Protein AF-A0A847HJC2-F1 (afdb_monomer)

Radius of gyration: 23.25 Å; Cα contacts (8 Å, |Δi|>4): 99; chains: 1; bounding box: 76×41×71 Å

Structure (mmCIF, N/CA/C/O backbone):
data_AF-A0A847HJC2-F1
#
_entry.id   AF-A0A847HJC2-F1
#
loop_
_atom_site.group_PDB
_atom_site.id
_atom_site.type_symbol
_atom_site.label_atom_id
_atom_site.label_alt_id
_atom_site.label_comp_id
_atom_site.label_asym_id
_atom_site.label_entity_id
_atom_site.label_seq_id
_atom_site.pdbx_PDB_ins_code
_atom_site.Cartn_x
_atom_site.Cartn_y
_atom_site.Cartn_z
_atom_site.occupancy
_atom_site.B_iso_or_equiv
_atom_site.auth_seq_id
_atom_site.auth_comp_id
_atom_site.auth_asym_id
_atom_site.auth_atom_id
_atom_site.pdbx_PDB_model_num
ATOM 1 N N . MET A 1 1 ? 45.251 0.440 -43.267 1.00 47.56 1 MET A N 1
ATOM 2 C CA . MET A 1 1 ? 43.773 0.473 -43.183 1.00 47.56 1 MET A CA 1
ATOM 3 C C . MET A 1 1 ? 43.371 0.729 -41.737 1.00 47.56 1 MET A C 1
ATOM 5 O O . MET A 1 1 ? 43.600 -0.136 -40.899 1.00 47.56 1 MET A O 1
ATOM 9 N N . LYS A 1 2 ? 42.838 1.919 -41.415 1.00 52.06 2 LYS A N 1
ATOM 10 C CA . LYS A 1 2 ? 42.158 2.139 -40.124 1.00 52.06 2 LYS A CA 1
ATOM 11 C C . LYS A 1 2 ? 40.981 1.156 -40.093 1.00 52.06 2 LYS A C 1
ATOM 13 O O . LYS A 1 2 ? 40.310 1.038 -41.113 1.00 52.06 2 LYS A O 1
ATOM 18 N N . LYS A 1 3 ? 40.790 0.394 -39.010 1.00 57.28 3 LYS A N 1
ATOM 19 C CA . LYS A 1 3 ? 39.727 -0.624 -38.885 1.00 57.28 3 LYS A CA 1
ATOM 20 C C . LYS A 1 3 ? 38.546 -0.046 -38.081 1.00 57.28 3 LYS A C 1
ATOM 22 O O . LYS A 1 3 ? 38.382 -0.423 -36.922 1.00 57.28 3 LYS A O 1
ATOM 27 N N . PRO A 1 4 ? 37.730 0.872 -38.644 1.00 61.47 4 PRO A N 1
ATOM 28 C CA . PRO A 1 4 ? 36.596 1.478 -37.939 1.00 61.47 4 PRO A CA 1
ATOM 29 C C . PRO A 1 4 ? 35.569 0.430 -37.498 1.00 61.47 4 PRO A C 1
ATOM 31 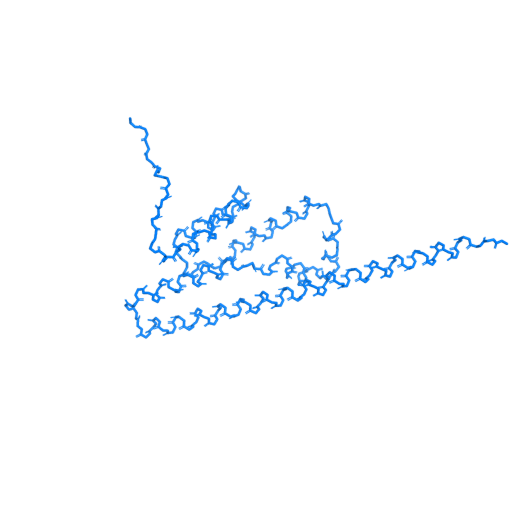O O . PRO A 1 4 ? 34.897 0.623 -36.496 1.00 61.47 4 PRO A O 1
ATOM 34 N N . PHE A 1 5 ? 35.512 -0.714 -38.184 1.00 59.94 5 PHE A N 1
ATOM 35 C CA . PHE A 1 5 ? 34.667 -1.850 -37.826 1.00 59.94 5 PHE A CA 1
ATOM 36 C C . PHE A 1 5 ? 34.995 -2.442 -36.444 1.00 59.94 5 PHE A C 1
ATOM 38 O O . PHE A 1 5 ? 34.091 -2.739 -35.676 1.00 59.94 5 PHE A O 1
ATOM 45 N N . LEU A 1 6 ? 36.280 -2.554 -36.088 1.00 65.62 6 LEU A N 1
ATOM 46 C CA . LEU A 1 6 ? 36.705 -3.069 -34.778 1.00 65.62 6 LEU A CA 1
ATOM 47 C C . LEU A 1 6 ? 36.403 -2.073 -33.653 1.00 65.62 6 LEU A C 1
ATOM 49 O O . LEU A 1 6 ? 35.996 -2.479 -32.572 1.00 65.62 6 LEU A O 1
ATOM 53 N N . ALA A 1 7 ? 36.549 -0.774 -33.927 1.00 67.44 7 ALA A N 1
ATOM 54 C CA . ALA A 1 7 ? 36.163 0.277 -32.991 1.00 67.44 7 ALA A CA 1
ATOM 55 C C . ALA A 1 7 ? 34.636 0.342 -32.807 1.00 67.44 7 ALA A C 1
ATOM 57 O O . ALA A 1 7 ? 34.169 0.467 -31.683 1.00 67.44 7 ALA A O 1
ATOM 58 N N . ALA A 1 8 ? 33.852 0.189 -33.878 1.00 64.38 8 ALA A N 1
ATOM 59 C CA . ALA A 1 8 ? 32.391 0.130 -33.810 1.00 64.38 8 ALA A CA 1
ATOM 60 C C . ALA A 1 8 ? 31.889 -1.126 -33.072 1.00 64.38 8 ALA A C 1
ATOM 62 O O . ALA A 1 8 ? 30.961 -1.039 -32.268 1.00 64.38 8 ALA A O 1
ATOM 63 N N . LEU A 1 9 ? 32.533 -2.279 -33.280 1.00 68.56 9 LEU A N 1
ATOM 64 C CA . LEU A 1 9 ? 32.244 -3.512 -32.542 1.00 68.56 9 LEU A CA 1
ATOM 65 C C . LEU A 1 9 ? 32.593 -3.369 -31.051 1.00 68.56 9 LEU A C 1
ATOM 67 O O . LEU A 1 9 ? 31.823 -3.770 -30.188 1.00 68.56 9 LEU A O 1
ATOM 71 N N . PHE A 1 10 ? 33.722 -2.733 -30.732 1.00 72.75 10 PHE A N 1
ATOM 72 C CA . PHE A 1 10 ? 34.110 -2.472 -29.346 1.00 72.75 10 PHE A CA 1
ATOM 73 C C . PHE A 1 10 ? 33.160 -1.482 -28.656 1.00 72.75 10 PHE A C 1
ATOM 75 O O . PHE A 1 10 ? 32.707 -1.743 -27.548 1.00 72.75 10 PHE A O 1
ATOM 82 N N . MET A 1 11 ? 32.806 -0.378 -29.323 1.00 68.69 11 MET A N 1
ATOM 83 C CA . MET A 1 11 ? 31.883 0.630 -28.787 1.00 68.69 11 MET A CA 1
ATOM 84 C C . MET A 1 11 ? 30.465 0.079 -28.600 1.00 68.69 11 MET A C 1
ATOM 86 O O . MET A 1 11 ? 29.815 0.417 -27.616 1.00 68.69 11 MET A O 1
ATOM 90 N N . SER A 1 12 ? 29.992 -0.798 -29.491 1.00 68.44 12 SER A N 1
ATOM 91 C CA . SER A 1 12 ? 28.699 -1.473 -29.317 1.00 68.44 12 SER A CA 1
ATOM 92 C C . SER A 1 12 ? 28.731 -2.474 -28.161 1.00 68.44 12 SER A C 1
ATOM 94 O O . SER A 1 12 ? 27.855 -2.413 -27.305 1.00 68.44 12 SER A O 1
ATOM 96 N N . CYS A 1 13 ? 29.762 -3.319 -28.049 1.00 69.31 13 CYS A N 1
ATOM 97 C CA . CYS A 1 13 ? 29.936 -4.199 -26.885 1.00 69.31 13 CYS A CA 1
ATOM 98 C C . CYS A 1 13 ? 30.030 -3.416 -25.565 1.00 69.31 13 CYS A C 1
ATOM 100 O O . CYS A 1 13 ? 29.432 -3.815 -24.568 1.00 69.31 13 CYS A O 1
ATOM 102 N N . PHE A 1 14 ? 30.738 -2.286 -25.557 1.00 74.44 14 PHE A N 1
ATOM 103 C CA . PHE A 1 14 ? 30.844 -1.407 -24.394 1.00 74.44 14 PHE A CA 1
ATOM 104 C C . PHE A 1 14 ? 29.495 -0.769 -24.028 1.00 74.44 14 PHE A C 1
ATOM 106 O O . PHE A 1 14 ? 29.127 -0.742 -22.856 1.00 74.44 14 PHE A O 1
ATOM 113 N N . ALA A 1 15 ? 28.718 -0.326 -25.020 1.00 69.62 15 ALA A N 1
ATOM 114 C CA . ALA A 1 15 ? 27.369 0.191 -24.806 1.00 69.62 15 ALA A CA 1
ATOM 115 C C . ALA A 1 15 ? 26.414 -0.885 -24.257 1.00 69.62 15 ALA A C 1
ATOM 117 O O . ALA A 1 15 ? 25.653 -0.603 -23.334 1.00 69.62 15 ALA A O 1
ATOM 118 N N . PHE A 1 16 ? 26.490 -2.126 -24.754 1.00 73.06 16 PHE A N 1
ATOM 119 C CA . PHE A 1 16 ? 25.719 -3.247 -24.206 1.00 73.06 16 PHE A CA 1
ATOM 120 C C . PHE A 1 16 ? 26.120 -3.579 -22.765 1.00 73.06 16 PHE A C 1
ATOM 122 O O . PHE A 1 16 ? 25.247 -3.811 -21.932 1.00 73.06 16 PHE A O 1
ATOM 129 N N . ALA A 1 17 ? 27.417 -3.555 -22.446 1.00 71.81 17 ALA A N 1
ATOM 130 C CA . ALA A 1 17 ? 27.898 -3.776 -21.084 1.00 71.81 17 ALA A CA 1
ATOM 131 C C . ALA A 1 17 ? 27.418 -2.675 -20.121 1.00 71.81 17 ALA A C 1
ATOM 133 O O . ALA A 1 17 ? 26.931 -2.979 -19.035 1.00 71.81 17 ALA A O 1
ATOM 134 N N . LEU A 1 18 ? 27.483 -1.403 -20.531 1.00 74.94 18 LEU A N 1
ATOM 135 C CA . LEU A 1 18 ? 26.948 -0.284 -19.749 1.00 74.94 18 LEU A CA 1
ATOM 136 C C . LEU A 1 18 ? 25.432 -0.380 -19.556 1.00 74.94 18 LEU A C 1
ATOM 138 O O . LEU A 1 18 ? 24.947 -0.149 -18.451 1.00 74.94 18 LEU A O 1
ATOM 142 N N . ALA A 1 19 ? 24.689 -0.758 -20.598 1.00 72.56 19 ALA A N 1
ATOM 143 C CA . ALA A 1 19 ? 23.249 -0.972 -20.501 1.00 72.56 19 ALA A CA 1
ATOM 144 C C . ALA A 1 19 ? 22.915 -2.108 -19.522 1.00 72.56 19 ALA A C 1
ATOM 146 O O . ALA A 1 19 ? 22.029 -1.952 -18.686 1.00 72.56 19 ALA A O 1
ATOM 147 N N . ALA A 1 20 ? 23.659 -3.217 -19.562 1.00 73.19 20 ALA A N 1
ATOM 148 C CA . ALA A 1 20 ? 23.487 -4.320 -18.620 1.00 73.19 20 ALA A CA 1
ATOM 149 C C . ALA A 1 20 ? 23.769 -3.897 -17.167 1.00 73.19 20 ALA A C 1
ATOM 151 O O . ALA A 1 20 ? 23.005 -4.252 -16.273 1.00 73.19 20 ALA A O 1
ATOM 152 N N . ILE A 1 21 ? 24.816 -3.097 -16.928 1.00 75.19 21 ILE A N 1
ATOM 153 C CA . ILE A 1 21 ? 25.136 -2.566 -15.593 1.00 75.19 21 ILE A CA 1
ATOM 154 C C . ILE A 1 21 ? 24.039 -1.615 -15.104 1.00 75.19 21 ILE A C 1
ATOM 156 O O . ILE A 1 21 ? 23.600 -1.729 -13.963 1.00 75.19 21 ILE A O 1
ATOM 160 N N . ALA A 1 22 ? 23.561 -0.704 -15.954 1.00 72.69 22 ALA A N 1
ATOM 161 C CA . ALA A 1 22 ? 22.477 0.208 -15.597 1.00 72.69 22 ALA A CA 1
ATOM 162 C C . ALA A 1 22 ? 21.198 -0.557 -15.224 1.00 72.69 22 ALA A C 1
ATOM 164 O O . ALA A 1 22 ? 20.568 -0.254 -14.213 1.00 72.69 22 ALA A O 1
ATOM 165 N N . LEU A 1 23 ? 20.851 -1.593 -15.991 1.00 69.81 23 LEU A N 1
ATOM 166 C CA . LEU A 1 23 ? 19.702 -2.449 -15.698 1.00 69.81 23 LEU A CA 1
ATOM 167 C C . LEU A 1 23 ? 19.867 -3.223 -14.393 1.00 69.81 23 LEU A C 1
ATOM 169 O O . LEU A 1 23 ? 18.920 -3.317 -13.617 1.00 69.81 23 LEU A O 1
ATOM 173 N N . PHE A 1 24 ? 21.069 -3.738 -14.137 1.00 73.12 24 PHE A N 1
ATOM 174 C CA . PHE A 1 24 ? 21.389 -4.413 -12.887 1.00 73.12 24 PHE A CA 1
ATOM 175 C C . PHE A 1 24 ? 21.224 -3.480 -11.681 1.00 73.12 24 PHE A C 1
ATOM 177 O O . PHE A 1 24 ? 20.586 -3.869 -10.710 1.00 73.12 24 PHE A O 1
ATOM 184 N N . LEU A 1 25 ? 21.717 -2.240 -11.762 1.00 72.62 25 LEU A N 1
ATOM 185 C CA . LEU A 1 25 ? 21.594 -1.254 -10.682 1.00 72.62 25 LEU A CA 1
ATOM 186 C C . LEU A 1 25 ? 20.139 -0.854 -10.408 1.00 72.62 25 LEU A C 1
ATOM 188 O O . LEU A 1 25 ? 19.734 -0.762 -9.250 1.00 72.62 25 LEU A O 1
ATOM 192 N N . ILE A 1 26 ? 19.340 -0.646 -11.461 1.00 69.00 26 ILE A N 1
ATOM 193 C CA . ILE A 1 26 ? 17.905 -0.362 -11.315 1.00 69.00 26 ILE A CA 1
ATOM 194 C C . ILE A 1 26 ? 17.218 -1.553 -10.639 1.00 69.00 26 ILE A C 1
ATOM 196 O O . ILE A 1 26 ? 16.450 -1.363 -9.698 1.00 69.00 26 ILE A O 1
ATOM 200 N N . TYR A 1 27 ? 17.521 -2.778 -11.073 1.00 68.56 27 TYR A N 1
ATOM 201 C CA . TYR A 1 27 ? 16.960 -3.993 -10.487 1.00 68.56 27 TYR A CA 1
ATOM 202 C C . TYR A 1 27 ? 17.311 -4.144 -9.001 1.00 68.56 27 TYR A C 1
ATOM 204 O O . TYR A 1 27 ? 16.419 -4.392 -8.194 1.00 68.56 27 TYR A O 1
ATOM 212 N N . THR A 1 28 ? 18.579 -3.975 -8.615 1.00 71.69 28 THR A N 1
ATOM 213 C CA . THR A 1 28 ? 18.992 -4.126 -7.211 1.00 71.69 28 THR A CA 1
ATOM 214 C C . THR A 1 28 ? 18.363 -3.064 -6.317 1.00 71.69 28 THR A C 1
ATOM 216 O O . THR A 1 28 ? 17.816 -3.416 -5.278 1.00 71.69 28 THR A O 1
ATOM 219 N N . SER A 1 29 ? 18.346 -1.798 -6.750 1.00 71.19 29 SER A N 1
ATOM 220 C CA . SER A 1 29 ? 17.680 -0.707 -6.017 1.00 71.19 29 SER A CA 1
ATOM 221 C C . SER A 1 29 ? 16.190 -0.991 -5.822 1.00 71.19 29 SER A C 1
ATOM 223 O O . SER A 1 29 ? 15.652 -0.836 -4.731 1.00 71.19 29 SER A O 1
ATOM 225 N N . THR A 1 30 ? 15.530 -1.476 -6.875 1.00 66.56 30 THR A N 1
ATOM 226 C CA . THR A 1 30 ? 14.113 -1.852 -6.835 1.00 66.56 30 THR A CA 1
ATOM 227 C C . THR A 1 30 ? 13.864 -3.006 -5.859 1.00 66.56 30 THR A C 1
ATOM 229 O O . THR A 1 30 ? 12.902 -2.987 -5.094 1.00 66.56 30 THR A O 1
ATOM 232 N N . ALA A 1 31 ? 14.734 -4.019 -5.861 1.00 68.62 31 ALA A N 1
ATOM 233 C CA . ALA A 1 31 ? 14.617 -5.168 -4.970 1.00 68.62 31 ALA A CA 1
ATOM 234 C C . ALA A 1 31 ? 14.792 -4.780 -3.490 1.00 68.62 31 ALA A C 1
ATOM 236 O O . ALA A 1 31 ? 14.073 -5.296 -2.633 1.00 68.62 31 ALA A O 1
ATOM 237 N N . GLU A 1 32 ? 15.719 -3.869 -3.188 1.00 74.06 32 GLU A N 1
ATOM 238 C CA . GLU A 1 32 ? 15.928 -3.331 -1.838 1.00 74.06 32 GLU A CA 1
ATOM 239 C C . GLU A 1 32 ? 14.712 -2.533 -1.349 1.00 74.06 32 GLU A C 1
ATOM 241 O O . GLU A 1 32 ? 14.250 -2.742 -0.224 1.00 74.06 32 GLU A O 1
ATOM 246 N N . GLU A 1 33 ? 14.135 -1.678 -2.200 1.00 70.62 33 GLU A N 1
ATOM 247 C CA . GLU A 1 33 ? 12.905 -0.937 -1.887 1.00 70.62 33 GLU A CA 1
ATOM 248 C C . GLU A 1 33 ? 11.739 -1.882 -1.579 1.00 70.62 33 GLU A C 1
ATOM 250 O O . GLU A 1 33 ? 11.053 -1.723 -0.567 1.00 70.62 33 GLU A O 1
ATOM 255 N N . VAL A 1 34 ? 11.556 -2.921 -2.397 1.00 69.94 34 VAL A N 1
ATOM 256 C CA . VAL A 1 34 ? 10.541 -3.959 -2.175 1.00 69.94 34 VAL A CA 1
ATOM 257 C C . VAL A 1 34 ? 10.735 -4.658 -0.826 1.00 69.94 34 VAL A C 1
ATOM 259 O O . VAL A 1 34 ? 9.776 -4.833 -0.073 1.00 69.94 34 VAL A O 1
ATOM 262 N N . GLN A 1 35 ? 11.966 -5.050 -0.487 1.00 71.69 35 GLN A N 1
ATOM 263 C CA . GLN A 1 35 ? 12.252 -5.694 0.798 1.00 71.69 35 GLN A CA 1
ATOM 264 C C . GLN A 1 35 ? 11.988 -4.764 1.986 1.00 71.69 35 GLN A C 1
ATOM 266 O O . GLN A 1 35 ? 11.424 -5.202 2.990 1.00 71.69 35 GLN A O 1
ATOM 271 N N . SER A 1 36 ? 12.350 -3.487 1.865 1.00 77.75 36 SER A N 1
ATOM 272 C CA . SER A 1 36 ? 12.069 -2.470 2.881 1.00 77.75 36 SER A CA 1
ATOM 273 C C . SER A 1 36 ? 10.563 -2.331 3.131 1.00 77.75 36 SER A C 1
ATOM 275 O O . SER A 1 36 ? 10.108 -2.407 4.275 1.00 77.75 36 SER A O 1
ATOM 277 N N . LEU A 1 37 ? 9.769 -2.241 2.058 1.00 72.69 37 LEU A N 1
ATOM 278 C CA . LEU A 1 37 ? 8.308 -2.161 2.134 1.00 72.69 37 LEU A CA 1
ATOM 279 C C . LEU A 1 37 ? 7.686 -3.424 2.748 1.00 72.69 37 LEU A C 1
ATOM 281 O O . LEU A 1 37 ? 6.801 -3.315 3.597 1.00 72.69 37 LEU A O 1
ATOM 285 N N . ARG A 1 38 ? 8.181 -4.623 2.406 1.00 73.38 38 ARG A N 1
ATOM 286 C CA . ARG A 1 38 ? 7.768 -5.870 3.079 1.00 73.38 38 ARG A CA 1
ATOM 287 C C . ARG A 1 38 ? 8.021 -5.822 4.581 1.00 73.38 38 ARG A C 1
ATOM 289 O O . ARG A 1 38 ? 7.164 -6.236 5.359 1.00 73.38 38 ARG A O 1
ATOM 296 N N . GLY A 1 39 ? 9.186 -5.322 4.991 1.00 78.69 39 GLY A N 1
ATOM 297 C CA . GLY A 1 39 ? 9.523 -5.150 6.402 1.00 78.69 39 GLY A CA 1
ATOM 298 C C . GLY A 1 39 ? 8.540 -4.220 7.115 1.00 78.69 39 GLY A C 1
ATOM 299 O O . GLY A 1 39 ? 8.048 -4.553 8.194 1.00 78.69 39 GLY A O 1
ATOM 300 N N . GLN A 1 40 ? 8.183 -3.097 6.484 1.00 77.94 40 GLN A N 1
ATOM 301 C CA . GLN A 1 40 ? 7.178 -2.165 7.008 1.00 77.94 40 GLN A CA 1
ATOM 302 C C . GLN A 1 40 ? 5.798 -2.823 7.144 1.00 77.94 40 GLN A C 1
ATOM 304 O O . GLN A 1 40 ? 5.163 -2.693 8.189 1.00 77.94 40 GLN A O 1
ATOM 309 N N . GLN A 1 41 ? 5.357 -3.592 6.145 1.00 78.69 41 GLN A N 1
ATOM 310 C CA . GLN A 1 41 ? 4.086 -4.321 6.211 1.00 78.69 41 GLN A CA 1
ATOM 311 C C . GLN A 1 41 ? 4.061 -5.348 7.342 1.00 78.69 41 GLN A C 1
ATOM 313 O O . GLN A 1 41 ? 3.105 -5.395 8.116 1.00 78.69 41 GLN A O 1
ATOM 318 N N . GLN A 1 42 ? 5.118 -6.153 7.472 1.00 83.62 42 GLN A N 1
ATOM 319 C CA . GLN A 1 42 ? 5.233 -7.128 8.557 1.00 83.62 42 GLN A CA 1
ATOM 320 C C . GLN A 1 42 ? 5.208 -6.446 9.925 1.00 83.62 42 GLN A C 1
ATOM 322 O O . GLN A 1 42 ? 4.543 -6.928 10.842 1.00 83.62 42 GLN A O 1
ATOM 327 N N . HIS A 1 43 ? 5.891 -5.310 10.058 1.00 84.38 43 HIS A N 1
ATOM 328 C CA . HIS A 1 43 ? 5.885 -4.528 11.286 1.00 84.38 43 HIS A CA 1
ATOM 329 C C . HIS A 1 43 ? 4.477 -4.017 11.632 1.00 84.38 43 HIS A C 1
ATOM 331 O O . HIS A 1 43 ? 4.032 -4.205 12.765 1.00 84.38 43 HIS A O 1
ATOM 337 N N . ILE A 1 44 ? 3.735 -3.455 10.668 1.00 85.94 44 ILE A N 1
ATOM 338 C CA . ILE A 1 44 ? 2.349 -3.014 10.899 1.00 85.94 44 ILE A CA 1
ATOM 339 C C . ILE A 1 44 ? 1.441 -4.189 11.277 1.00 85.94 44 ILE A C 1
ATOM 341 O O . ILE A 1 44 ? 0.664 -4.070 12.222 1.00 85.94 44 ILE A O 1
ATOM 345 N N . HIS A 1 45 ? 1.567 -5.346 10.622 1.00 85.62 45 HIS A N 1
ATOM 346 C CA . HIS A 1 45 ? 0.801 -6.538 11.002 1.00 85.62 45 HIS A CA 1
ATOM 347 C C . HIS A 1 45 ? 1.057 -6.954 12.456 1.00 85.62 45 HIS A C 1
ATOM 349 O O . HIS A 1 45 ? 0.110 -7.195 13.202 1.00 85.62 45 HIS A O 1
ATOM 355 N N . GLN A 1 46 ? 2.316 -6.942 12.901 1.00 88.06 46 GLN A N 1
ATOM 356 C CA . GL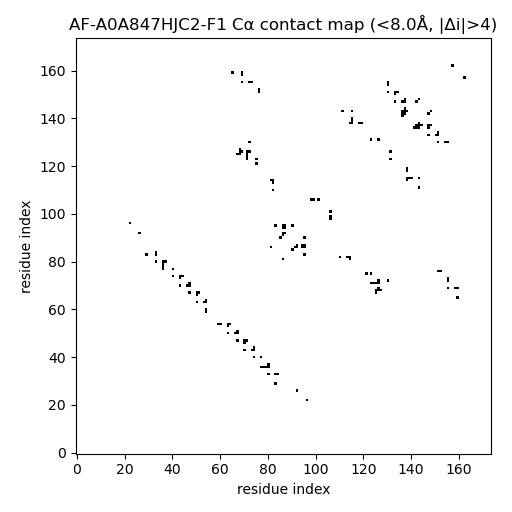N A 1 46 ? 2.649 -7.227 14.298 1.00 88.06 46 GLN A CA 1
ATOM 357 C C . GLN A 1 46 ? 2.051 -6.201 15.271 1.00 88.06 46 GLN A C 1
ATOM 359 O O . GLN A 1 46 ? 1.667 -6.567 16.383 1.00 88.06 46 GLN A O 1
ATOM 364 N N . LEU A 1 47 ? 1.991 -4.920 14.893 1.00 87.12 47 LEU A N 1
ATOM 365 C CA . LEU A 1 47 ? 1.358 -3.880 15.709 1.00 87.12 47 LEU A CA 1
ATOM 366 C C . LEU A 1 47 ? -0.157 -4.080 15.801 1.00 87.12 47 LEU A C 1
ATOM 368 O O . LEU A 1 47 ? -0.700 -4.003 16.902 1.00 87.12 47 LEU A O 1
ATOM 372 N N . ILE A 1 48 ? -0.814 -4.407 14.686 1.00 88.62 48 ILE A N 1
ATOM 373 C CA . ILE A 1 48 ? -2.246 -4.732 14.639 1.00 88.62 48 ILE A CA 1
ATOM 374 C C . ILE A 1 48 ? -2.548 -5.934 15.536 1.00 88.62 48 ILE A C 1
ATOM 376 O O . ILE A 1 48 ? -3.464 -5.871 16.354 1.00 88.62 48 ILE A O 1
ATOM 380 N N . ASP A 1 49 ? -1.763 -7.007 15.447 1.00 88.81 49 ASP A N 1
ATOM 381 C CA . ASP A 1 49 ? -1.971 -8.204 16.268 1.00 88.81 49 ASP A CA 1
ATOM 382 C C . ASP A 1 49 ? -1.783 -7.907 17.761 1.00 88.81 49 ASP A C 1
ATOM 384 O O . ASP A 1 49 ? -2.590 -8.324 18.595 1.00 88.81 49 ASP A O 1
ATOM 388 N N . LYS A 1 50 ? -0.766 -7.112 18.118 1.00 87.44 50 LYS A N 1
ATOM 389 C CA . LYS A 1 50 ? -0.563 -6.646 19.500 1.00 87.44 50 LYS A CA 1
ATOM 390 C C . LYS A 1 50 ? -1.724 -5.779 19.989 1.00 87.44 50 LYS A C 1
ATOM 392 O O . LYS A 1 50 ? -2.156 -5.950 21.128 1.00 87.44 50 LYS A O 1
ATOM 397 N N . ALA A 1 51 ? -2.224 -4.862 19.163 1.00 86.75 51 ALA A N 1
ATOM 398 C CA . ALA A 1 51 ? -3.356 -4.003 19.501 1.00 86.75 51 ALA A CA 1
ATOM 399 C C . ALA A 1 51 ? -4.644 -4.820 19.689 1.00 86.75 51 ALA A C 1
ATOM 401 O O . ALA A 1 51 ? -5.342 -4.632 20.682 1.00 86.75 51 ALA A O 1
ATOM 402 N N . ARG A 1 52 ? -4.902 -5.809 18.822 1.00 88.31 52 ARG A N 1
ATOM 403 C CA . ARG A 1 52 ? -6.027 -6.752 18.958 1.00 88.31 52 ARG A CA 1
ATOM 404 C C . ARG A 1 52 ? -5.962 -7.547 20.260 1.00 88.31 52 ARG A C 1
ATOM 406 O O . ARG A 1 52 ? -6.971 -7.669 20.947 1.00 88.31 52 ARG A O 1
ATOM 413 N N . LEU A 1 53 ? -4.782 -8.051 20.628 1.00 89.25 53 LEU A N 1
ATOM 414 C CA . LEU A 1 53 ? -4.588 -8.769 21.892 1.00 89.25 53 LEU A CA 1
ATOM 415 C C . LEU A 1 53 ? -4.849 -7.876 23.111 1.00 89.25 53 LEU A C 1
ATOM 417 O O . LEU A 1 53 ? -5.473 -8.326 24.069 1.00 89.25 53 LEU A O 1
ATOM 421 N N . LYS A 1 54 ? -4.407 -6.614 23.073 1.00 86.81 54 LYS A N 1
ATOM 422 C CA . LYS A 1 54 ? -4.683 -5.642 24.141 1.00 86.81 54 LYS A CA 1
ATOM 423 C C . LYS A 1 54 ? -6.169 -5.298 24.231 1.00 86.81 54 LYS A C 1
ATOM 425 O O . LYS A 1 54 ? -6.715 -5.286 25.328 1.00 86.81 54 LYS A O 1
ATOM 430 N N . LEU A 1 55 ? -6.835 -5.085 23.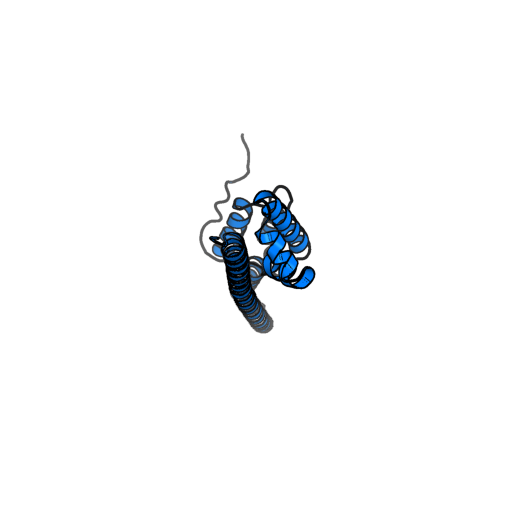098 1.00 86.56 55 LEU A N 1
ATOM 431 C CA . LEU A 1 55 ? -8.271 -4.806 23.062 1.00 86.56 55 LEU A CA 1
ATOM 432 C C . LEU A 1 55 ? -9.094 -5.999 23.573 1.00 86.56 55 LEU A C 1
ATOM 434 O O . LEU A 1 55 ? -10.070 -5.808 24.285 1.00 86.56 55 LEU A O 1
ATOM 438 N N . ALA A 1 56 ? -8.674 -7.235 23.291 1.00 87.81 56 ALA A N 1
ATOM 439 C CA . ALA A 1 56 ? -9.318 -8.428 23.842 1.00 87.81 56 ALA A CA 1
ATOM 440 C C . ALA A 1 56 ? -9.221 -8.511 25.380 1.00 87.81 56 ALA A C 1
ATOM 442 O O . ALA A 1 56 ? -10.086 -9.107 26.017 1.00 87.81 56 ALA A O 1
ATOM 443 N N . GLN A 1 57 ? -8.181 -7.916 25.976 1.00 88.06 57 GLN A N 1
ATOM 444 C CA . GLN A 1 57 ? -8.010 -7.822 27.431 1.00 88.06 57 GLN A CA 1
ATOM 445 C C . GLN A 1 57 ? -8.773 -6.632 28.036 1.00 88.06 57 GLN A C 1
ATOM 447 O O . GLN A 1 57 ? -9.205 -6.718 29.184 1.00 88.06 57 GLN A O 1
ATOM 452 N N . SER A 1 58 ? -8.972 -5.564 27.258 1.00 86.31 58 SER A N 1
ATOM 453 C CA . SER A 1 58 ? -9.623 -4.316 27.676 1.00 86.31 58 SER A CA 1
ATOM 454 C C . SER A 1 58 ? -10.593 -3.795 26.599 1.00 86.31 58 SER A C 1
ATOM 456 O O . SER A 1 58 ? -10.305 -2.792 25.946 1.00 86.31 58 SER A O 1
ATOM 458 N N . PRO A 1 59 ? -11.753 -4.448 26.391 1.00 82.00 59 PRO A N 1
ATOM 459 C CA . PRO A 1 59 ? -12.641 -4.165 25.256 1.00 82.00 59 PRO A CA 1
ATOM 460 C C . PRO A 1 59 ? -13.370 -2.817 25.333 1.00 82.00 59 PRO A C 1
ATOM 462 O O . PRO A 1 59 ? -13.873 -2.335 24.322 1.00 82.00 59 PRO A O 1
ATOM 465 N N . GLU A 1 60 ? -13.435 -2.197 26.511 1.00 86.88 60 GLU A N 1
ATOM 466 C CA . GLU A 1 60 ? -14.087 -0.894 26.701 1.00 86.88 60 GLU A CA 1
ATOM 467 C C . GLU A 1 60 ? -13.160 0.297 26.405 1.00 86.88 60 GLU A C 1
ATOM 469 O O . GLU A 1 60 ? -13.600 1.450 26.409 1.00 86.88 60 GLU A O 1
ATOM 474 N N . ASP A 1 61 ? -11.877 0.040 26.140 1.00 83.88 61 ASP A N 1
ATOM 475 C CA . ASP A 1 61 ? -10.892 1.086 25.893 1.00 83.88 61 ASP A CA 1
ATOM 476 C C . ASP A 1 61 ? -11.033 1.665 24.478 1.00 83.88 61 ASP A C 1
ATOM 478 O O . ASP A 1 61 ? -10.494 1.157 23.492 1.00 83.88 61 ASP A O 1
ATOM 482 N N . LYS A 1 62 ? -11.756 2.784 24.392 1.00 83.50 62 LYS A N 1
ATOM 483 C CA . LYS A 1 62 ? -11.979 3.521 23.142 1.00 83.50 62 LYS A CA 1
ATOM 484 C C . LYS A 1 62 ? -10.685 4.028 22.502 1.00 83.50 62 LYS A C 1
ATOM 486 O O . LYS A 1 62 ? -10.658 4.195 21.288 1.00 83.50 62 LYS A O 1
ATOM 491 N N . SER A 1 63 ? -9.629 4.267 23.284 1.00 85.50 63 SER A N 1
ATOM 492 C CA . SER A 1 63 ? -8.345 4.713 22.733 1.00 85.50 63 SER A CA 1
ATOM 493 C C . SER A 1 63 ? -7.657 3.593 21.952 1.00 85.50 63 SER A C 1
ATOM 495 O O . SER A 1 63 ? -7.186 3.821 20.842 1.00 85.50 63 SER A O 1
ATOM 497 N N . LEU A 1 64 ? -7.723 2.354 22.454 1.00 83.38 64 LEU A N 1
ATOM 498 C CA . LEU A 1 64 ? -7.193 1.177 21.760 1.00 83.38 64 LEU A CA 1
ATOM 499 C C . LEU A 1 64 ? -7.962 0.848 20.476 1.00 83.38 64 LEU A C 1
ATOM 501 O O . LEU A 1 64 ? -7.366 0.343 19.526 1.00 83.38 64 LEU A O 1
ATOM 505 N N . VAL A 1 65 ? -9.270 1.126 20.436 1.00 86.12 65 VAL A N 1
ATOM 506 C CA . VAL A 1 65 ? -10.075 0.987 19.211 1.00 86.12 65 VAL A CA 1
ATOM 507 C C . VAL A 1 65 ? -9.599 1.976 18.146 1.00 86.12 65 VAL A C 1
ATOM 509 O O . VAL A 1 65 ? -9.306 1.554 17.029 1.00 86.12 65 VAL A O 1
ATOM 512 N N . LEU A 1 66 ? -9.433 3.252 18.510 1.00 86.69 66 LEU A N 1
ATOM 513 C CA . LEU A 1 66 ? -8.951 4.291 17.594 1.00 86.69 66 LEU A CA 1
ATOM 514 C C . LEU A 1 66 ? -7.532 4.003 17.087 1.00 86.69 66 LEU A C 1
ATOM 516 O O . LEU A 1 66 ? -7.264 4.140 15.893 1.00 86.69 66 LEU A O 1
ATOM 520 N N . ASP A 1 67 ? -6.635 3.551 17.9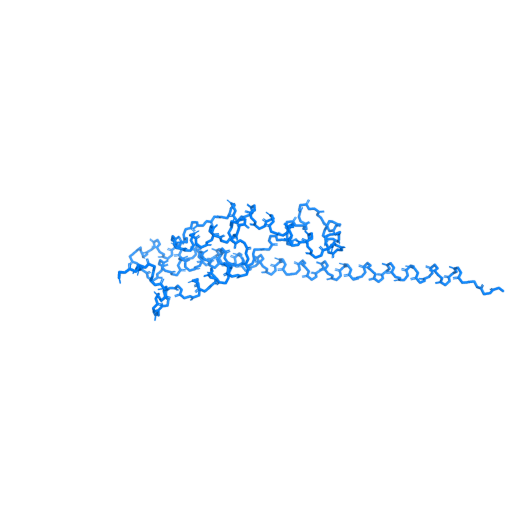66 1.00 86.19 67 ASP A N 1
ATOM 521 C CA . ASP A 1 67 ? -5.277 3.147 17.587 1.00 86.19 67 ASP A CA 1
ATOM 522 C C . ASP A 1 67 ? -5.294 1.967 16.606 1.00 86.19 67 ASP A C 1
ATOM 524 O O . ASP A 1 67 ? -4.540 1.941 15.632 1.00 86.19 67 ASP A O 1
ATOM 528 N N . LEU A 1 68 ? -6.174 0.985 16.830 1.00 87.88 68 LEU A N 1
ATOM 529 C CA . LEU A 1 68 ? -6.331 -0.159 15.936 1.00 87.88 68 LEU A CA 1
ATOM 530 C C . LEU A 1 68 ? -6.887 0.264 14.569 1.00 87.88 68 LEU A C 1
ATOM 532 O O . LEU A 1 68 ? -6.413 -0.220 13.540 1.00 87.88 68 LEU A O 1
ATOM 536 N N . GLU A 1 69 ? -7.867 1.163 14.540 1.00 89.88 69 GLU A N 1
ATOM 537 C CA . GLU A 1 69 ? -8.412 1.731 13.304 1.00 89.88 69 GLU A CA 1
ATOM 538 C C . GLU A 1 69 ? -7.343 2.515 12.536 1.00 89.88 69 GLU A C 1
ATOM 540 O O . GLU A 1 69 ? -7.191 2.327 11.325 1.00 89.88 69 GLU A O 1
ATOM 545 N N . LYS A 1 70 ? -6.521 3.303 13.239 1.00 88.06 70 LYS A N 1
ATOM 546 C CA . LYS A 1 70 ? -5.384 4.019 12.653 1.00 88.06 70 LYS A CA 1
ATOM 547 C C . LYS A 1 70 ? -4.357 3.072 12.038 1.00 88.06 70 LYS A C 1
ATOM 549 O O . LYS A 1 70 ? -3.987 3.248 10.879 1.00 88.06 70 LYS A O 1
ATOM 554 N N . LEU A 1 71 ? -3.965 2.020 12.756 1.00 87.81 71 LEU A N 1
ATOM 555 C CA . LEU A 1 71 ? -3.043 1.003 12.241 1.00 87.81 71 LEU A CA 1
ATOM 556 C C . LEU A 1 71 ? -3.604 0.272 11.010 1.00 87.81 71 LEU A C 1
ATOM 558 O O . LEU A 1 71 ? -2.854 -0.047 10.087 1.00 87.81 71 LEU A O 1
ATOM 562 N N . ASN A 1 72 ? -4.916 0.017 10.961 1.00 88.75 72 ASN A N 1
ATOM 563 C CA . ASN A 1 72 ? -5.549 -0.579 9.782 1.00 88.75 72 ASN A CA 1
ATOM 564 C C . ASN A 1 72 ? -5.557 0.373 8.580 1.00 88.75 72 ASN A C 1
ATOM 566 O O . ASN A 1 72 ? -5.313 -0.079 7.462 1.00 88.75 72 ASN A O 1
ATOM 570 N N . MET A 1 73 ? -5.765 1.676 8.784 1.00 87.69 73 MET A N 1
ATOM 571 C CA . MET A 1 73 ? -5.633 2.657 7.703 1.00 87.69 73 MET A CA 1
ATOM 572 C C . MET A 1 73 ? -4.189 2.779 7.221 1.00 87.69 73 MET A C 1
ATOM 574 O O . MET A 1 73 ? -3.952 2.770 6.017 1.00 87.69 73 MET A O 1
ATOM 578 N N . GLU A 1 74 ? -3.211 2.821 8.129 1.00 84.75 74 GLU A N 1
ATOM 579 C CA . GLU A 1 74 ? -1.787 2.835 7.773 1.00 84.75 74 GLU A CA 1
ATOM 580 C C . GLU A 1 74 ? -1.389 1.583 6.984 1.00 84.75 74 GLU A C 1
ATOM 582 O O . GLU A 1 74 ? -0.668 1.690 5.996 1.00 84.75 74 GLU A O 1
ATOM 587 N N . ARG A 1 75 ? -1.921 0.405 7.336 1.00 84.56 75 ARG A N 1
ATOM 588 C CA . ARG A 1 75 ? -1.744 -0.828 6.549 1.00 84.56 75 ARG A CA 1
ATOM 589 C C . ARG A 1 75 ? -2.223 -0.666 5.105 1.00 84.56 75 ARG A C 1
ATOM 591 O O . ARG A 1 75 ? -1.567 -1.164 4.195 1.00 84.56 75 ARG A O 1
ATOM 598 N N . VAL A 1 76 ? -3.366 -0.012 4.905 1.00 83.19 76 VAL A N 1
ATOM 599 C CA . VAL A 1 76 ? -3.955 0.225 3.577 1.00 83.19 76 VAL A CA 1
ATOM 600 C C . VAL A 1 76 ? -3.214 1.333 2.815 1.00 83.19 76 VAL A C 1
ATOM 602 O O . VAL A 1 76 ? -3.120 1.274 1.591 1.00 83.19 76 VAL A O 1
ATOM 605 N N . LEU A 1 77 ? -2.685 2.335 3.524 1.00 77.31 77 LEU A N 1
ATOM 606 C CA . LEU A 1 77 ? -1.972 3.485 2.956 1.00 77.31 77 LEU A CA 1
ATOM 607 C C . LEU A 1 77 ? -0.492 3.254 2.694 1.00 77.31 77 LEU A C 1
ATOM 609 O O . LEU A 1 77 ? 0.086 3.997 1.890 1.00 77.31 77 LEU A O 1
ATOM 613 N N . LEU A 1 78 ? 0.129 2.288 3.381 1.00 69.19 78 LEU A N 1
ATOM 614 C CA . LEU A 1 78 ? 1.498 1.893 3.095 1.00 69.19 78 LEU A CA 1
ATOM 615 C C . LEU A 1 78 ? 1.610 1.707 1.582 1.00 69.19 78 LEU A C 1
ATOM 617 O O . LEU A 1 78 ? 0.735 1.055 1.003 1.00 69.19 78 LEU A O 1
ATOM 621 N N . PRO A 1 79 ? 2.644 2.284 0.936 1.00 59.25 79 PRO A N 1
ATOM 622 C CA . PRO A 1 79 ? 2.881 2.052 -0.471 1.00 59.25 79 PRO A CA 1
ATOM 623 C C . PRO A 1 79 ? 3.014 0.557 -0.598 1.00 59.25 79 PRO A C 1
ATOM 625 O O . PRO A 1 79 ? 3.981 -0.043 -0.126 1.00 59.25 79 PRO A O 1
ATOM 628 N N . LEU A 1 80 ? 1.979 -0.066 -1.129 1.00 54.50 80 LEU A N 1
ATOM 629 C CA . LEU A 1 80 ? 2.048 -1.485 -1.210 1.00 54.50 80 LEU A CA 1
ATOM 630 C C . LEU A 1 80 ? 3.098 -1.784 -2.279 1.00 54.50 80 LEU A C 1
ATOM 632 O O . LEU A 1 80 ? 3.060 -1.187 -3.360 1.00 54.50 80 LEU A O 1
ATOM 636 N N . PRO A 1 81 ? 4.056 -2.676 -1.990 1.00 50.97 81 PRO A N 1
ATOM 637 C CA . PRO A 1 81 ? 5.156 -2.982 -2.898 1.00 50.97 81 PRO A CA 1
ATOM 638 C C . PRO A 1 81 ? 4.686 -3.546 -4.258 1.00 50.97 81 PRO A C 1
ATOM 640 O O . PRO A 1 81 ? 5.490 -3.730 -5.167 1.00 50.97 81 PRO A O 1
ATOM 643 N N . TRP A 1 82 ? 3.372 -3.726 -4.420 1.00 52.59 82 TRP A N 1
ATOM 644 C CA . TRP A 1 82 ? 2.582 -4.145 -5.570 1.00 52.59 82 TRP A CA 1
ATOM 645 C C . TRP A 1 82 ? 3.156 -3.838 -6.948 1.00 52.59 82 TRP A C 1
ATOM 647 O O . TRP A 1 82 ? 3.346 -4.769 -7.708 1.00 52.59 82 TRP A O 1
ATOM 657 N N . ALA A 1 83 ? 3.434 -2.592 -7.331 1.00 54.19 83 ALA A N 1
ATOM 658 C CA . ALA A 1 83 ? 3.819 -2.329 -8.725 1.00 54.19 83 ALA A CA 1
ATOM 659 C C . ALA A 1 83 ? 5.183 -2.937 -9.095 1.00 54.19 83 ALA A C 1
ATOM 661 O O . ALA A 1 83 ? 5.370 -3.415 -10.212 1.00 54.19 83 ALA A O 1
ATOM 662 N N . LEU A 1 84 ? 6.125 -2.924 -8.152 1.00 53.69 84 LEU A N 1
ATOM 663 C CA . LEU A 1 84 ? 7.480 -3.434 -8.346 1.00 53.69 84 LEU A CA 1
ATOM 664 C C . LEU A 1 84 ? 7.526 -4.937 -8.060 1.00 53.69 84 LEU A C 1
ATOM 666 O O . LEU A 1 84 ? 8.131 -5.684 -8.820 1.00 53.69 84 LEU A O 1
ATOM 670 N N . GLU A 1 85 ? 6.809 -5.402 -7.035 1.00 52.59 85 GLU A N 1
ATOM 671 C CA . GLU A 1 85 ? 6.670 -6.824 -6.727 1.00 52.59 85 GLU A CA 1
ATOM 672 C C . GLU A 1 85 ? 5.893 -7.600 -7.767 1.00 52.59 85 GLU A C 1
ATOM 674 O O . GLU A 1 85 ? 6.384 -8.628 -8.196 1.00 52.59 85 GLU A O 1
ATOM 679 N N . ILE A 1 86 ? 4.702 -7.155 -8.167 1.00 52.72 86 ILE A N 1
ATOM 680 C CA . ILE A 1 86 ? 3.862 -7.866 -9.139 1.00 52.72 86 ILE A CA 1
ATOM 681 C C . ILE A 1 86 ? 4.601 -7.935 -10.474 1.00 52.72 86 ILE A C 1
ATOM 683 O O . ILE A 1 86 ? 4.682 -8.996 -11.082 1.00 52.72 86 ILE A O 1
ATOM 687 N N . GLU A 1 87 ? 5.249 -6.848 -10.896 1.00 54.78 87 GLU A N 1
ATOM 688 C CA . GLU A 1 87 ? 6.052 -6.863 -12.116 1.00 54.78 87 GLU A CA 1
ATOM 689 C C . GLU A 1 87 ? 7.263 -7.807 -12.008 1.00 54.78 87 GLU A C 1
ATOM 691 O O . GLU A 1 87 ? 7.540 -8.556 -12.946 1.00 54.78 87 GLU A O 1
ATOM 696 N N . MET A 1 88 ? 7.959 -7.824 -10.866 1.00 57.41 88 MET A N 1
ATOM 697 C CA . MET A 1 88 ? 9.094 -8.725 -10.637 1.00 57.41 88 MET A CA 1
ATOM 698 C C . MET A 1 88 ? 8.684 -10.193 -10.426 1.00 57.41 88 MET A C 1
ATOM 700 O O . MET A 1 88 ? 9.435 -11.082 -10.825 1.00 57.41 88 MET A O 1
ATOM 704 N N . VAL A 1 89 ? 7.533 -10.460 -9.804 1.00 54.34 89 VAL A N 1
ATOM 705 C CA . VAL A 1 89 ? 7.049 -11.793 -9.400 1.00 54.34 89 VAL A CA 1
ATOM 706 C C . VAL A 1 89 ? 6.234 -12.452 -10.510 1.00 54.34 89 VAL A C 1
ATOM 708 O O . VAL A 1 89 ? 6.469 -13.622 -10.798 1.00 54.34 89 VAL A O 1
ATOM 711 N N . GLU A 1 90 ? 5.306 -11.735 -11.148 1.00 52.03 90 GLU A N 1
ATOM 712 C CA . GLU A 1 90 ? 4.456 -12.294 -12.210 1.00 52.03 90 GLU A CA 1
ATOM 713 C C . GLU A 1 90 ? 5.168 -12.328 -13.561 1.00 52.03 90 GLU A C 1
ATOM 715 O O . GLU A 1 90 ? 5.043 -13.303 -14.300 1.00 52.03 90 GLU A O 1
ATOM 720 N N . ASN A 1 91 ? 5.935 -11.282 -13.886 1.00 59.06 91 ASN A N 1
ATOM 721 C CA . ASN A 1 91 ? 6.481 -11.103 -15.233 1.00 59.06 91 ASN A CA 1
ATOM 722 C C . ASN A 1 91 ? 8.020 -11.188 -15.298 1.00 59.06 91 ASN A C 1
ATOM 724 O O . ASN A 1 91 ? 8.610 -11.204 -16.385 1.00 59.06 91 ASN A O 1
ATOM 728 N N . GLY A 1 92 ? 8.682 -11.289 -14.143 1.00 58.94 92 GLY A N 1
ATOM 729 C CA . GLY A 1 92 ? 10.123 -11.474 -14.039 1.00 58.94 92 GLY A CA 1
ATOM 730 C C . GLY A 1 92 ? 10.955 -10.236 -14.411 1.00 58.94 92 GLY A C 1
ATOM 731 O O . GLY A 1 92 ? 10.448 -9.214 -14.884 1.00 58.94 92 GLY A O 1
ATOM 732 N N . PRO A 1 93 ? 12.288 -10.322 -14.251 1.00 59.94 93 PRO A N 1
ATOM 733 C CA . PRO A 1 93 ? 13.195 -9.192 -14.464 1.00 59.94 93 PRO A CA 1
ATOM 734 C C . PRO A 1 93 ? 13.187 -8.658 -15.908 1.00 59.94 93 PRO A C 1
ATOM 736 O O . PRO A 1 93 ? 13.439 -7.478 -16.128 1.00 59.94 93 PRO A O 1
ATOM 739 N N . ILE A 1 94 ? 12.863 -9.495 -16.900 1.00 60.72 94 ILE A N 1
ATOM 740 C CA . ILE A 1 94 ? 12.823 -9.101 -18.320 1.00 60.72 94 ILE A CA 1
ATOM 741 C C . ILE A 1 94 ? 11.622 -8.190 -18.617 1.00 60.72 94 ILE A C 1
ATOM 743 O O . ILE A 1 94 ? 11.761 -7.214 -19.353 1.00 60.72 94 ILE A O 1
ATOM 747 N N . SER A 1 95 ? 10.456 -8.463 -18.028 1.00 60.88 95 SER A N 1
ATOM 748 C CA . SER A 1 95 ? 9.269 -7.621 -18.212 1.00 60.88 95 SER A CA 1
ATOM 749 C C . SER A 1 95 ? 9.394 -6.286 -17.482 1.00 60.88 95 SER A C 1
ATOM 751 O O . SER A 1 95 ? 9.041 -5.244 -18.038 1.00 60.88 95 SER A O 1
ATOM 753 N N . PHE A 1 96 ? 10.007 -6.296 -16.294 1.00 60.41 96 PHE A N 1
ATOM 754 C CA . PHE A 1 96 ? 10.380 -5.074 -15.586 1.00 60.41 96 PHE A CA 1
ATOM 755 C C . PHE A 1 96 ? 11.243 -4.162 -16.473 1.00 60.41 96 PHE A C 1
ATOM 757 O O . PHE A 1 96 ? 10.912 -2.993 -16.667 1.00 60.41 96 PHE A O 1
ATOM 764 N N . ILE A 1 97 ? 12.282 -4.719 -17.108 1.00 60.09 97 ILE A N 1
ATOM 765 C CA . ILE A 1 97 ? 13.152 -4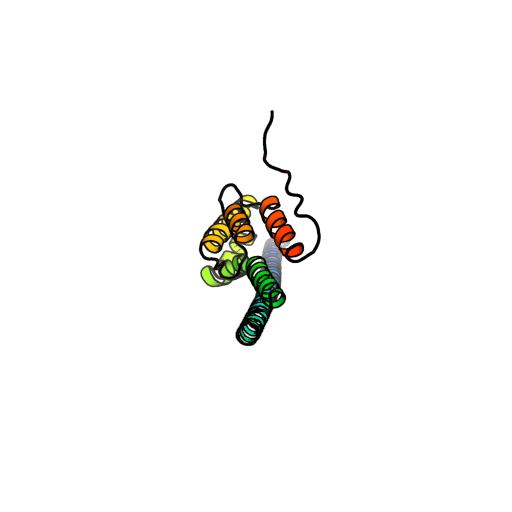.003 -18.054 1.00 60.09 97 ILE A CA 1
ATOM 766 C C . ILE A 1 97 ? 12.352 -3.428 -19.234 1.00 60.09 97 ILE A C 1
ATOM 768 O O . ILE A 1 97 ? 12.482 -2.243 -19.541 1.00 60.09 97 ILE A O 1
ATOM 772 N N . LEU A 1 98 ? 11.494 -4.224 -19.877 1.00 58.59 98 LEU A N 1
ATOM 773 C CA . LEU A 1 98 ? 10.672 -3.767 -21.007 1.00 58.59 98 LEU A CA 1
ATOM 774 C C . LEU A 1 98 ? 9.703 -2.642 -20.613 1.00 58.59 98 LEU A C 1
ATOM 776 O O . LEU A 1 98 ? 9.502 -1.705 -21.387 1.00 58.59 98 LEU A O 1
ATOM 780 N N . ASN A 1 99 ? 9.160 -2.681 -19.395 1.00 56.06 99 ASN A N 1
ATOM 781 C CA . ASN A 1 99 ? 8.283 -1.629 -18.889 1.00 56.06 99 ASN A CA 1
ATOM 782 C C . ASN A 1 99 ? 9.040 -0.354 -18.525 1.00 56.06 99 ASN A C 1
ATOM 784 O O . ASN A 1 99 ? 8.522 0.733 -18.781 1.00 56.06 99 ASN A O 1
ATOM 788 N N . VAL A 1 100 ? 10.263 -0.447 -17.989 1.00 56.16 100 VAL A N 1
ATOM 789 C CA . VAL A 1 100 ? 11.119 0.728 -17.746 1.00 56.16 100 VAL A CA 1
ATOM 790 C C . VAL A 1 100 ? 11.442 1.456 -19.062 1.00 56.16 100 VAL A C 1
ATOM 792 O O . VAL A 1 100 ? 11.528 2.683 -19.062 1.00 56.16 100 VAL A O 1
ATOM 795 N N . PHE A 1 101 ? 11.496 0.754 -20.200 1.00 54.72 101 PHE A N 1
ATOM 796 C CA . PHE A 1 101 ? 11.749 1.342 -21.527 1.00 54.72 101 PHE A CA 1
ATOM 797 C C . PHE A 1 101 ? 10.495 1.736 -22.345 1.00 54.72 101 PHE A C 1
ATOM 799 O O . PHE A 1 101 ? 10.632 2.169 -23.489 1.00 54.72 101 PHE A O 1
ATOM 806 N N . GLY A 1 102 ? 9.282 1.651 -21.784 1.00 58.78 102 GLY A N 1
ATOM 807 C CA . GLY A 1 102 ? 8.040 2.084 -22.446 1.00 58.78 102 GLY A CA 1
ATOM 808 C C . GLY A 1 102 ? 7.782 3.601 -22.413 1.00 58.78 102 GLY A C 1
ATOM 809 O O . GLY A 1 102 ? 8.441 4.350 -21.686 1.00 58.78 102 GLY A O 1
ATOM 810 N N . SER A 1 103 ? 6.778 4.074 -23.169 1.00 59.41 103 SER A N 1
ATOM 811 C CA . SER A 1 103 ? 6.314 5.466 -23.055 1.00 59.41 103 SER A CA 1
ATOM 812 C C . SER A 1 103 ? 5.762 5.730 -21.648 1.00 59.41 103 SER A C 1
ATOM 814 O O . SER A 1 103 ? 5.169 4.852 -21.015 1.00 59.41 103 SER A O 1
ATOM 816 N N . ALA A 1 104 ? 5.953 6.949 -21.137 1.00 60.94 104 ALA A N 1
ATOM 817 C CA . ALA A 1 104 ? 5.495 7.318 -19.795 1.00 60.94 104 ALA A CA 1
ATOM 818 C C . ALA A 1 104 ? 3.978 7.118 -19.610 1.00 60.94 104 ALA A C 1
ATOM 820 O O . ALA A 1 104 ? 3.536 6.754 -18.522 1.00 60.94 104 ALA A O 1
ATOM 821 N N . GLU A 1 105 ? 3.199 7.290 -20.679 1.00 64.44 105 GLU A N 1
ATOM 822 C CA . GLU A 1 105 ? 1.749 7.078 -20.697 1.00 64.44 105 GLU A CA 1
ATOM 823 C C . GLU A 1 105 ? 1.369 5.600 -20.591 1.00 64.44 105 GLU A C 1
ATOM 825 O O . GLU A 1 105 ? 0.513 5.255 -19.779 1.00 64.44 105 GLU A O 1
ATOM 830 N N . ALA A 1 106 ? 2.046 4.710 -21.326 1.00 67.44 106 ALA A N 1
ATOM 831 C CA . ALA A 1 106 ? 1.796 3.271 -21.236 1.00 67.44 106 ALA A CA 1
ATOM 832 C C . ALA A 1 106 ? 2.124 2.730 -19.835 1.00 67.44 106 ALA A C 1
ATOM 834 O O . ALA A 1 106 ? 1.374 1.923 -19.284 1.00 67.44 106 ALA A O 1
ATOM 835 N N . ARG A 1 107 ? 3.206 3.232 -19.220 1.00 66.75 107 ARG A N 1
ATOM 836 C CA . ARG A 1 107 ? 3.547 2.916 -17.824 1.00 66.75 107 ARG A CA 1
ATOM 837 C C . ARG A 1 107 ? 2.465 3.385 -16.854 1.00 66.75 107 ARG A C 1
ATOM 839 O O . ARG A 1 107 ? 2.085 2.633 -15.962 1.00 66.75 107 ARG A O 1
ATOM 846 N N . LYS A 1 108 ? 1.962 4.610 -17.033 1.00 68.25 108 LYS A N 1
ATOM 847 C CA . LYS A 1 108 ? 0.929 5.194 -16.170 1.00 68.25 108 LYS A CA 1
ATOM 848 C C . LYS A 1 108 ? -0.386 4.419 -16.252 1.00 68.25 108 LYS A C 1
ATOM 850 O O . LYS A 1 108 ? -0.976 4.140 -15.213 1.00 68.25 108 LYS A O 1
ATOM 855 N N . GLU A 1 109 ? -0.818 4.037 -17.452 1.00 73.62 109 GLU A N 1
ATOM 856 C CA . GLU A 1 109 ? -2.066 3.287 -17.637 1.00 73.62 109 GLU A CA 1
ATOM 857 C C . GLU A 1 109 ? -1.968 1.860 -17.086 1.00 73.62 109 GLU A C 1
ATOM 859 O O . GLU A 1 109 ? -2.881 1.380 -16.415 1.00 73.62 109 GLU A O 1
ATOM 864 N N . LYS A 1 110 ? -0.829 1.186 -17.287 1.00 71.44 110 LYS A N 1
ATOM 865 C CA . LYS A 1 110 ? -0.602 -0.143 -16.706 1.00 71.44 110 LYS A CA 1
ATOM 866 C C . LYS A 1 110 ? -0.570 -0.090 -15.176 1.00 71.44 110 LYS A C 1
ATOM 868 O O . LYS A 1 110 ? -1.216 -0.909 -14.527 1.00 71.44 110 LYS A O 1
ATOM 873 N N . LEU A 1 111 ? 0.118 0.903 -14.604 1.00 67.44 111 LEU A N 1
ATOM 874 C CA . LEU A 1 111 ? 0.153 1.133 -13.158 1.00 67.44 111 LEU A CA 1
ATOM 875 C C . LEU A 1 111 ? -1.247 1.399 -12.596 1.00 67.44 111 LEU A C 1
ATOM 877 O O . LEU A 1 111 ? -1.613 0.837 -11.570 1.00 67.44 111 LEU A O 1
ATOM 881 N N . ARG A 1 112 ? -2.044 2.213 -13.293 1.00 73.19 112 ARG A N 1
ATOM 882 C CA . ARG A 1 112 ? -3.439 2.475 -12.937 1.00 73.19 112 ARG A CA 1
ATOM 883 C C . ARG A 1 112 ? -4.256 1.186 -12.883 1.00 73.19 112 ARG A C 1
ATOM 885 O O . ARG A 1 112 ? -4.907 0.939 -11.876 1.00 73.19 112 ARG A O 1
ATOM 892 N N . ASN A 1 113 ? -4.186 0.345 -13.913 1.00 75.81 113 ASN A N 1
ATOM 893 C CA . ASN A 1 113 ? -4.933 -0.917 -13.944 1.00 75.81 113 ASN A CA 1
ATOM 894 C C . ASN A 1 113 ? -4.519 -1.878 -12.821 1.00 75.81 113 ASN A C 1
ATOM 896 O O . ASN A 1 113 ? -5.386 -2.470 -12.185 1.00 75.81 113 ASN A O 1
ATOM 900 N N . LEU A 1 114 ? -3.217 -1.982 -12.540 1.00 71.50 114 LEU A N 1
ATOM 901 C CA . LEU A 1 114 ? -2.702 -2.789 -11.430 1.00 71.50 114 LEU A CA 1
ATOM 902 C C . LEU A 1 114 ? -3.209 -2.288 -10.075 1.00 71.50 114 LEU A C 1
ATOM 904 O O . LEU A 1 114 ? -3.654 -3.079 -9.248 1.00 71.50 114 LEU A O 1
ATOM 908 N N . ILE A 1 115 ? -3.175 -0.972 -9.853 1.00 69.75 115 ILE A N 1
ATOM 909 C CA . ILE A 1 115 ? -3.667 -0.383 -8.607 1.00 69.75 115 ILE A CA 1
ATOM 910 C C . ILE A 1 115 ? -5.173 -0.608 -8.455 1.00 69.75 115 ILE A C 1
ATOM 912 O O . ILE A 1 115 ? -5.612 -0.947 -7.363 1.00 69.75 115 ILE A O 1
ATOM 916 N N . LEU A 1 116 ? -5.961 -0.454 -9.522 1.00 76.19 116 LEU A N 1
ATOM 917 C CA . LEU A 1 116 ? -7.412 -0.659 -9.477 1.00 76.19 116 LEU A CA 1
ATOM 918 C C . LEU A 1 116 ? -7.784 -2.123 -9.186 1.00 76.19 116 LEU A C 1
ATOM 920 O O . LEU A 1 116 ? -8.627 -2.373 -8.324 1.00 76.19 116 LEU A O 1
ATOM 924 N N . ASP A 1 117 ? -7.141 -3.085 -9.855 1.00 76.88 117 ASP A N 1
ATOM 925 C CA . ASP A 1 117 ? -7.355 -4.521 -9.610 1.00 76.88 117 ASP A CA 1
ATOM 926 C C . ASP A 1 117 ? -7.034 -4.891 -8.155 1.00 76.88 117 ASP A C 1
ATOM 928 O O . ASP A 1 117 ? -7.804 -5.570 -7.473 1.00 76.88 117 ASP A O 1
ATOM 932 N N . GLN A 1 118 ? -5.921 -4.372 -7.645 1.00 71.06 118 GLN A N 1
ATOM 933 C CA . GLN A 1 118 ? -5.460 -4.682 -6.304 1.00 71.06 118 GLN A CA 1
ATOM 934 C C . GLN A 1 118 ? -6.236 -3.938 -5.212 1.00 71.06 118 GLN A C 1
ATOM 936 O O . GLN A 1 118 ? -6.505 -4.501 -4.148 1.00 71.06 118 GLN A O 1
ATOM 941 N N . ALA A 1 119 ? -6.671 -2.707 -5.470 1.00 73.31 119 ALA A N 1
ATOM 942 C CA . ALA A 1 119 ? -7.580 -1.996 -4.584 1.00 73.31 119 ALA A CA 1
ATOM 943 C C . ALA A 1 119 ? -8.907 -2.759 -4.430 1.00 73.31 119 ALA A C 1
ATOM 945 O O . ALA A 1 119 ? -9.430 -2.851 -3.323 1.00 73.31 119 ALA A O 1
ATOM 946 N N . GLY A 1 120 ? -9.394 -3.410 -5.494 1.00 75.75 120 GLY A N 1
ATOM 947 C CA . GLY A 1 120 ? -10.549 -4.312 -5.426 1.00 75.75 120 GLY A CA 1
ATOM 948 C C . GLY A 1 120 ? -10.345 -5.548 -4.536 1.00 75.75 120 GLY A C 1
ATOM 949 O O . GLY A 1 120 ? -11.320 -6.105 -4.037 1.00 75.75 120 GLY A O 1
ATOM 950 N N . LYS A 1 121 ? -9.093 -5.959 -4.303 1.00 78.62 121 LYS A N 1
ATOM 951 C CA . LYS A 1 121 ? -8.705 -7.103 -3.454 1.00 78.62 121 LYS A CA 1
ATOM 952 C C . LYS A 1 121 ? -8.232 -6.688 -2.060 1.00 78.62 121 LYS A C 1
ATOM 954 O O . LYS A 1 121 ? -7.914 -7.548 -1.241 1.00 78.62 121 LYS A O 1
ATOM 959 N N . THR A 1 122 ? -8.123 -5.387 -1.796 1.00 80.44 122 THR A N 1
ATOM 960 C CA . THR A 1 122 ? -7.580 -4.882 -0.536 1.00 80.44 122 THR A CA 1
ATOM 961 C C . THR A 1 122 ? -8.597 -5.081 0.573 1.00 80.44 122 THR A C 1
ATOM 963 O O . TH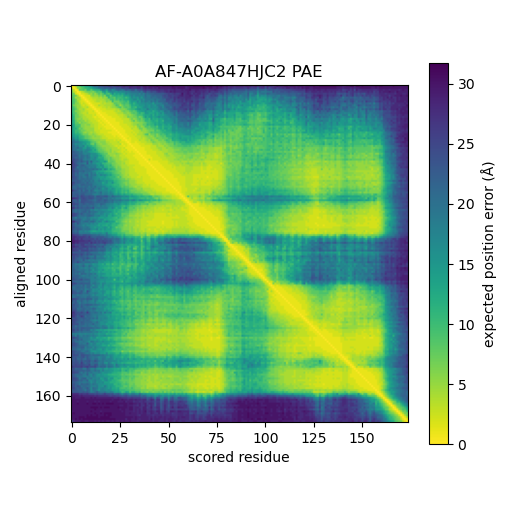R A 1 122 ? -9.707 -4.558 0.517 1.00 80.44 122 THR A O 1
ATOM 966 N N . ASP A 1 123 ? -8.199 -5.830 1.596 1.00 82.62 123 ASP A N 1
ATOM 967 C CA . ASP A 1 123 ? -8.992 -5.984 2.804 1.00 82.62 123 ASP A CA 1
ATOM 968 C C . ASP A 1 123 ? -9.020 -4.660 3.580 1.00 82.62 123 ASP A C 1
ATOM 970 O O . ASP A 1 123 ? -7.970 -4.168 4.003 1.00 82.62 123 ASP A O 1
ATOM 974 N N . LEU A 1 124 ? -10.217 -4.104 3.764 1.00 86.44 124 LEU A N 1
ATOM 975 C CA . LEU A 1 124 ? -10.467 -2.869 4.507 1.00 86.44 124 LEU A CA 1
ATOM 976 C C . LEU A 1 124 ? -11.041 -3.135 5.907 1.00 86.44 124 LEU A C 1
ATOM 978 O O . LEU A 1 124 ? -11.497 -2.198 6.572 1.00 86.44 124 LEU A O 1
ATOM 982 N N . ASP A 1 125 ? -11.057 -4.389 6.357 1.00 86.75 125 ASP A N 1
ATOM 983 C CA . ASP A 1 125 ? -11.540 -4.743 7.684 1.00 86.75 125 ASP A CA 1
ATOM 984 C C . ASP A 1 125 ? -10.745 -4.009 8.769 1.00 86.75 125 ASP A C 1
ATOM 986 O O . ASP A 1 125 ? -9.521 -3.848 8.707 1.00 86.75 125 ASP A O 1
ATOM 990 N N . GLY A 1 126 ? -11.479 -3.511 9.765 1.00 83.81 126 GLY A N 1
ATOM 991 C CA . GLY A 1 126 ? -10.929 -2.691 10.842 1.00 83.81 126 GLY A CA 1
ATOM 992 C C . GLY A 1 126 ? -10.614 -1.239 10.466 1.00 83.81 126 GLY A C 1
ATOM 993 O O . GLY A 1 126 ? -10.118 -0.520 11.322 1.00 83.81 126 GLY A O 1
ATOM 994 N N . CYS A 1 127 ? -10.891 -0.790 9.234 1.00 88.75 127 CYS A N 1
ATOM 995 C CA . CYS A 1 127 ? -10.850 0.636 8.890 1.00 88.75 127 CYS A CA 1
ATOM 996 C C . CYS A 1 127 ? -12.194 1.334 9.196 1.00 88.75 127 CYS A C 1
ATOM 998 O O . CYS A 1 127 ? -13.249 0.701 9.065 1.00 88.75 127 CYS A O 1
ATOM 1000 N N . PRO A 1 128 ? -12.189 2.647 9.485 1.00 90.44 128 PRO A N 1
ATOM 1001 C CA . PRO A 1 128 ? -13.407 3.452 9.599 1.00 90.44 128 PRO A CA 1
ATOM 1002 C C . PRO A 1 128 ? -14.200 3.497 8.284 1.00 90.44 128 PRO A C 1
ATOM 1004 O O . PRO A 1 128 ? -13.618 3.502 7.197 1.00 90.44 128 PRO A O 1
ATOM 1007 N N . GLU A 1 129 ? -15.531 3.594 8.357 1.00 88.31 129 GLU A N 1
ATOM 1008 C CA . GLU A 1 129 ? -16.396 3.618 7.161 1.00 88.31 129 GLU A CA 1
ATOM 1009 C C . GLU A 1 129 ? -16.091 4.784 6.212 1.00 88.31 129 GLU A C 1
ATOM 1011 O O . GLU A 1 129 ? -16.137 4.636 4.989 1.00 88.31 129 GLU A O 1
ATOM 1016 N N . GLU A 1 130 ? -15.717 5.938 6.757 1.00 87.81 130 GLU A N 1
ATOM 1017 C CA . GLU A 1 130 ? -15.359 7.097 5.946 1.00 87.81 130 GLU A CA 1
ATOM 1018 C C . GLU A 1 130 ? -14.055 6.882 5.171 1.00 87.81 130 GLU A C 1
ATOM 1020 O O . GLU A 1 130 ? -13.994 7.159 3.970 1.00 87.81 130 GLU A O 1
ATOM 1025 N N . PHE A 1 131 ? -13.056 6.257 5.799 1.00 89.12 131 PHE A N 1
ATOM 1026 C CA . PHE A 1 131 ? -11.841 5.837 5.109 1.00 89.12 131 PHE A CA 1
ATOM 1027 C C . PHE A 1 131 ? -12.147 4.818 4.006 1.00 89.12 131 PHE A C 1
ATOM 1029 O O . PHE A 1 131 ? -11.656 4.955 2.886 1.00 89.12 131 PHE A O 1
ATOM 1036 N N . LYS A 1 132 ? -13.023 3.833 4.264 1.00 88.94 132 LYS A N 1
ATOM 1037 C CA . LYS A 1 132 ? -13.464 2.869 3.236 1.00 88.94 132 LYS A CA 1
ATOM 1038 C C . LYS A 1 132 ? -14.118 3.569 2.047 1.00 88.94 132 LYS A C 1
ATOM 1040 O O . LYS A 1 132 ? -13.893 3.180 0.900 1.00 88.94 132 LYS A O 1
ATOM 1045 N N . ARG A 1 133 ? -14.925 4.604 2.298 1.00 88.00 133 ARG A N 1
ATOM 1046 C CA . ARG A 1 133 ? -15.559 5.408 1.247 1.00 88.00 133 ARG A CA 1
ATOM 1047 C C . ARG A 1 133 ? -14.518 6.157 0.415 1.00 88.00 133 ARG A C 1
ATOM 1049 O O . ARG A 1 133 ? -14.568 6.064 -0.810 1.00 88.00 133 ARG A O 1
ATOM 1056 N N . LEU A 1 134 ? -13.572 6.846 1.056 1.00 86.50 134 LEU A N 1
ATOM 1057 C CA . LEU A 1 134 ? -12.467 7.528 0.373 1.00 86.50 134 LEU A CA 1
ATOM 1058 C C . LEU A 1 134 ? -11.617 6.541 -0.438 1.00 86.50 134 LEU A C 1
ATOM 1060 O O . LEU A 1 134 ? -11.259 6.823 -1.582 1.00 86.50 134 LEU A O 1
ATOM 1064 N N . PHE A 1 135 ? -11.384 5.345 0.103 1.00 85.62 135 PHE A N 1
ATOM 1065 C CA . PHE A 1 135 ? -10.623 4.303 -0.574 1.00 85.62 135 PHE A CA 1
ATOM 1066 C C . PHE A 1 135 ? -11.340 3.808 -1.825 1.00 85.62 135 PHE A C 1
ATOM 1068 O O . PHE A 1 135 ? -10.716 3.674 -2.869 1.00 85.62 135 PHE A O 1
ATOM 1075 N N . ARG A 1 136 ? -12.663 3.619 -1.772 1.00 85.31 136 ARG A N 1
ATOM 1076 C CA . ARG A 1 136 ? -13.467 3.269 -2.956 1.00 85.31 136 ARG A CA 1
ATOM 1077 C C . ARG A 1 136 ? -13.430 4.351 -4.036 1.00 85.31 136 ARG A C 1
ATOM 1079 O O . ARG A 1 136 ? -13.457 4.015 -5.215 1.00 85.31 136 ARG A O 1
ATOM 1086 N N . ILE A 1 137 ? -13.361 5.630 -3.654 1.00 84.38 137 ILE A N 1
ATOM 1087 C CA . ILE A 1 137 ? -13.212 6.740 -4.609 1.00 84.38 137 ILE A CA 1
ATOM 1088 C C . ILE A 1 137 ? -11.838 6.663 -5.279 1.00 84.38 137 ILE A C 1
ATOM 1090 O O . ILE A 1 137 ? -11.771 6.640 -6.507 1.00 84.38 137 ILE A O 1
ATOM 1094 N N . TYR A 1 138 ? -10.762 6.547 -4.499 1.00 81.94 138 TYR A N 1
ATOM 1095 C CA . TYR A 1 138 ? -9.403 6.350 -5.018 1.00 81.94 138 TYR A CA 1
ATOM 1096 C C . TYR A 1 138 ? -9.293 5.109 -5.921 1.00 81.94 138 TYR A C 1
ATOM 1098 O O . TYR A 1 138 ? -8.689 5.160 -6.990 1.00 81.94 138 TYR A O 1
ATOM 1106 N N . ALA A 1 139 ? -9.94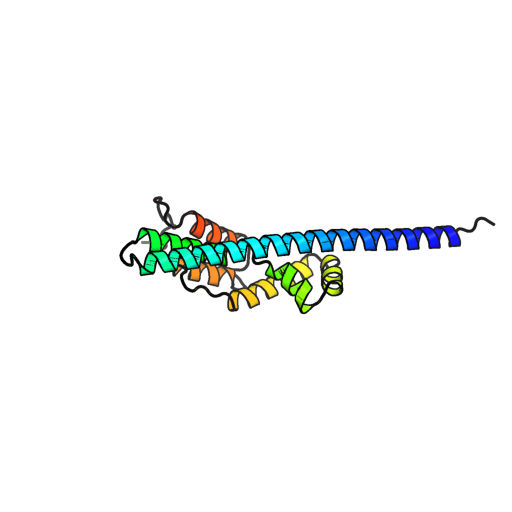0 4.015 -5.525 1.00 78.62 139 ALA A N 1
ATOM 1107 C CA . ALA A 1 139 ? -9.992 2.743 -6.239 1.00 78.62 139 ALA A CA 1
ATOM 1108 C C . ALA A 1 139 ? -10.951 2.739 -7.443 1.00 78.62 139 ALA A C 1
ATOM 1110 O O . ALA A 1 139 ? -11.200 1.683 -8.024 1.00 78.62 139 ALA A O 1
ATOM 1111 N N . SER A 1 140 ? -11.529 3.883 -7.816 1.00 81.12 140 SER A N 1
ATOM 1112 C CA . SER A 1 140 ? -12.422 3.983 -8.970 1.00 81.12 140 SER A CA 1
ATOM 1113 C C . SER A 1 140 ? -11.672 4.459 -10.218 1.00 81.12 140 SER A C 1
ATOM 1115 O O . SER A 1 140 ? -10.729 5.249 -10.112 1.00 81.12 140 SER A O 1
ATOM 1117 N N . PRO A 1 141 ? -12.111 4.069 -11.430 1.00 76.56 141 PRO A N 1
ATOM 1118 C CA . PRO A 1 141 ? -11.481 4.528 -12.665 1.00 76.56 141 PRO A CA 1
ATOM 1119 C C . PRO A 1 141 ? -11.412 6.059 -12.760 1.00 76.56 141 PRO A C 1
ATOM 1121 O O . PRO A 1 141 ? -10.410 6.609 -13.209 1.00 76.56 141 PRO A O 1
ATOM 1124 N N . THR A 1 142 ? -12.457 6.762 -12.333 1.00 77.69 142 THR A N 1
ATOM 1125 C CA . THR A 1 142 ? -12.540 8.227 -12.408 1.00 77.69 142 THR A CA 1
ATOM 1126 C C . THR A 1 142 ? -11.863 8.935 -11.242 1.00 77.69 142 THR A C 1
ATOM 1128 O O . THR A 1 142 ? -11.496 10.096 -11.380 1.00 77.69 142 THR A O 1
ATOM 1131 N N . GLY A 1 143 ? -11.728 8.264 -10.098 1.00 68.88 143 GLY A N 1
ATOM 1132 C CA . GLY A 1 143 ? -11.168 8.849 -8.886 1.00 68.88 143 GLY A CA 1
ATOM 1133 C C . GLY A 1 143 ? -9.681 8.579 -8.697 1.00 68.88 143 GLY A C 1
ATOM 1134 O O . GLY A 1 143 ? -9.057 9.319 -7.953 1.00 68.88 143 GLY A O 1
ATOM 1135 N N . PHE A 1 144 ? -9.093 7.595 -9.386 1.00 71.00 144 PHE A N 1
ATOM 1136 C CA . PHE A 1 144 ? -7.661 7.303 -9.300 1.00 71.00 144 PHE A CA 1
ATOM 1137 C C . PHE A 1 144 ? -6.801 8.525 -9.668 1.00 71.00 144 PHE A C 1
ATOM 1139 O O . PHE A 1 144 ? -6.725 8.934 -10.830 1.00 71.00 144 PHE A O 1
ATOM 1146 N N . GLY A 1 145 ? -6.111 9.092 -8.677 1.00 69.88 145 GLY A N 1
ATOM 1147 C CA . GLY A 1 145 ? -5.251 10.254 -8.877 1.00 69.88 145 GLY A CA 1
ATOM 1148 C C . GLY A 1 145 ? -4.632 10.792 -7.591 1.00 69.88 145 GLY A C 1
ATOM 1149 O O . GLY A 1 145 ? -4.975 10.365 -6.490 1.00 69.88 145 GLY A O 1
ATOM 1150 N N . GLY A 1 146 ? -3.724 11.761 -7.739 1.00 72.00 146 GLY A N 1
ATOM 1151 C CA . GLY A 1 146 ? -2.995 12.357 -6.613 1.00 72.00 146 GLY A CA 1
ATOM 1152 C C . GLY A 1 146 ? -3.906 12.999 -5.564 1.00 72.00 146 GLY A C 1
ATOM 1153 O O . GLY A 1 146 ? -3.659 12.832 -4.379 1.00 72.00 146 GLY A O 1
ATOM 1154 N N . GLU A 1 147 ? -4.988 13.654 -5.988 1.00 78.81 147 GLU A N 1
ATOM 1155 C CA . GLU A 1 147 ? -5.945 14.317 -5.090 1.00 78.81 147 GLU A CA 1
ATOM 1156 C C . GLU A 1 147 ? -6.684 13.321 -4.187 1.00 78.81 147 GLU A C 1
ATOM 1158 O O . GLU A 1 147 ? -6.664 13.449 -2.969 1.00 78.81 147 GLU A O 1
ATOM 1163 N N . SER A 1 148 ? -7.263 12.265 -4.763 1.00 79.69 148 SER A N 1
ATOM 1164 C CA . SER A 1 148 ? -7.934 11.208 -3.992 1.00 79.69 148 SER A CA 1
ATOM 1165 C C . SER A 1 148 ? -6.999 10.482 -3.013 1.00 79.69 148 SER A C 1
ATOM 1167 O O . SER A 1 148 ? -7.411 10.145 -1.905 1.00 79.69 148 SER A O 1
ATOM 1169 N N . LEU A 1 149 ? -5.732 10.279 -3.398 1.00 80.19 149 LEU A N 1
ATOM 1170 C CA . LEU A 1 149 ? -4.712 9.680 -2.539 1.00 80.19 149 LEU A CA 1
ATOM 1171 C C . LEU A 1 149 ? -4.300 10.631 -1.412 1.00 80.19 149 LEU A C 1
ATOM 1173 O O . LEU A 1 149 ? -4.072 10.186 -0.290 1.00 80.19 149 LEU A O 1
ATOM 1177 N N . GLN A 1 150 ? -4.211 11.930 -1.699 1.00 80.19 150 GLN A N 1
ATOM 1178 C CA . GLN A 1 150 ? -3.928 12.937 -0.685 1.00 80.19 150 GLN A CA 1
ATOM 1179 C C . GLN A 1 150 ? -5.076 13.027 0.322 1.00 80.19 150 GLN A C 1
ATOM 1181 O O . GLN A 1 150 ? -4.819 12.949 1.514 1.00 80.19 150 GLN A O 1
ATOM 1186 N N . ASN A 1 151 ? -6.330 13.040 -0.135 1.00 83.25 151 ASN A N 1
ATOM 1187 C CA . ASN A 1 151 ? -7.504 13.039 0.746 1.00 83.25 151 ASN A CA 1
ATOM 1188 C C . ASN A 1 151 ? -7.525 11.822 1.687 1.00 83.25 151 ASN A C 1
ATOM 1190 O O . ASN A 1 151 ? -7.877 11.935 2.858 1.00 83.25 151 ASN A O 1
ATOM 1194 N N . LEU A 1 152 ? -7.118 10.654 1.184 1.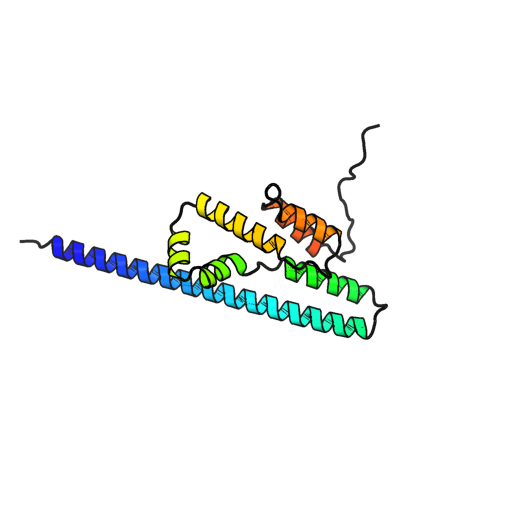00 84.56 152 LEU A N 1
ATOM 1195 C CA . LEU A 1 152 ? -6.958 9.436 1.977 1.00 84.56 152 LEU A CA 1
ATOM 1196 C C . LEU A 1 152 ? -5.877 9.563 3.060 1.00 84.56 152 LEU A C 1
ATOM 1198 O O . LEU A 1 152 ? -6.083 9.123 4.193 1.00 84.56 152 LEU A O 1
ATOM 1202 N N . ARG A 1 153 ? -4.729 10.152 2.711 1.00 83.94 153 ARG A N 1
ATOM 1203 C CA . ARG A 1 153 ? -3.619 10.389 3.644 1.00 83.94 153 ARG A CA 1
ATOM 1204 C C . ARG A 1 153 ? -3.991 11.419 4.699 1.00 83.94 153 ARG A C 1
ATOM 1206 O O . ARG A 1 153 ? -3.800 11.150 5.878 1.00 83.94 153 ARG A O 1
ATOM 1213 N N . ASP A 1 154 ? -4.589 12.529 4.281 1.00 86.00 154 ASP A N 1
ATOM 1214 C CA . ASP A 1 154 ? -5.032 13.604 5.165 1.00 86.00 154 ASP A CA 1
ATOM 1215 C C . ASP A 1 154 ? -6.065 13.093 6.175 1.00 86.00 154 ASP A C 1
ATOM 1217 O O . ASP A 1 154 ? -6.008 13.451 7.351 1.00 86.00 154 ASP A O 1
ATOM 1221 N N . PHE A 1 155 ? -6.987 12.225 5.737 1.00 87.75 155 PHE A N 1
ATOM 1222 C CA . PHE A 1 155 ? -7.947 11.590 6.636 1.00 87.75 155 PHE A CA 1
ATOM 1223 C C . PHE A 1 155 ? -7.241 10.734 7.692 1.00 87.75 155 PHE A C 1
ATOM 1225 O O . PHE A 1 155 ? -7.499 10.900 8.880 1.00 87.75 155 PHE A O 1
ATOM 1232 N N . ALA A 1 156 ? -6.338 9.838 7.284 1.00 85.88 156 ALA A N 1
ATOM 1233 C CA . ALA A 1 156 ? -5.647 8.955 8.224 1.00 85.88 156 ALA A CA 1
ATOM 1234 C C . ALA A 1 156 ? -4.689 9.703 9.167 1.00 85.88 156 ALA A C 1
ATOM 1236 O O . ALA A 1 156 ? -4.540 9.308 10.321 1.00 85.88 156 ALA A O 1
ATOM 1237 N N . GLU A 1 157 ? -4.062 10.786 8.700 1.00 85.62 157 GLU A N 1
ATOM 1238 C CA . GLU A 1 157 ? -3.181 11.632 9.510 1.00 85.62 157 GLU A CA 1
ATOM 1239 C C . GLU A 1 157 ? -3.957 12.353 10.619 1.00 85.62 157 GLU A C 1
ATOM 1241 O O . GLU A 1 157 ? -3.524 12.362 11.773 1.00 85.62 157 GLU A O 1
ATOM 1246 N N . LYS A 1 158 ? -5.128 12.908 10.282 1.00 85.81 158 LYS A N 1
ATOM 1247 C CA . LYS A 1 158 ? -5.991 13.649 11.216 1.00 85.81 158 LYS A CA 1
ATOM 1248 C C . LYS A 1 158 ? -6.865 12.745 12.084 1.00 85.81 158 LYS A C 1
ATOM 1250 O O . LYS A 1 158 ? -7.457 13.208 13.056 1.00 85.81 158 LYS A O 1
ATOM 1255 N N . TYR A 1 159 ? -6.959 11.458 11.762 1.00 82.44 159 TYR A N 1
ATOM 1256 C CA . TYR A 1 159 ? -7.817 10.524 12.477 1.00 82.44 159 TYR A CA 1
ATOM 1257 C C . TYR A 1 159 ? -7.405 10.362 13.946 1.00 82.44 159 TYR A C 1
ATOM 1259 O O . TYR A 1 159 ? -6.256 10.040 14.258 1.00 82.44 159 TYR A O 1
ATOM 1267 N N . GLY A 1 160 ? -8.360 10.585 14.854 1.00 64.44 160 GLY A N 1
ATOM 1268 C CA . GLY A 1 160 ? -8.123 10.573 16.301 1.00 64.44 160 GLY A CA 1
ATOM 1269 C C . GLY A 1 160 ? -7.412 11.824 16.839 1.00 64.44 160 GLY A C 1
ATOM 1270 O O . GLY A 1 160 ? -7.195 11.917 18.045 1.00 64.44 160 GLY A O 1
ATOM 1271 N N . GLY A 1 161 ? -7.074 12.791 15.976 1.00 60.53 161 GLY A N 1
ATOM 1272 C CA . GLY A 1 161 ? -6.627 14.124 16.366 1.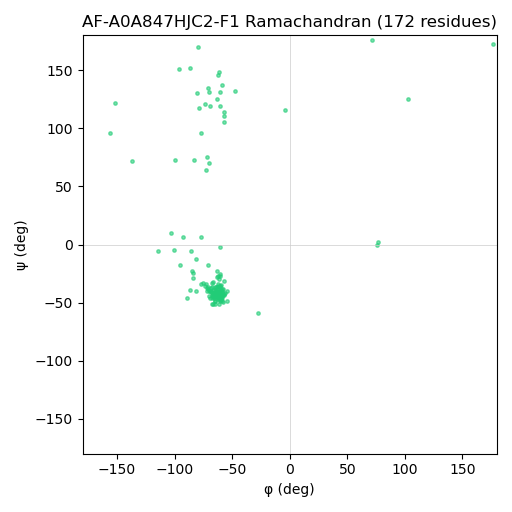00 60.53 161 GLY A CA 1
ATOM 1273 C C . GLY A 1 161 ? -7.825 15.002 16.713 1.00 60.53 161 GLY A C 1
ATOM 1274 O O . GLY A 1 161 ? -8.796 15.073 15.963 1.00 60.53 161 GLY A O 1
ATOM 1275 N N . SER A 1 162 ? -7.780 15.660 17.866 1.00 48.00 162 SER A N 1
ATOM 1276 C CA . SER A 1 162 ? -8.762 16.667 18.254 1.00 48.00 162 SER A CA 1
ATOM 1277 C C . SER A 1 162 ? -8.561 17.938 17.427 1.00 48.00 162 SER A C 1
ATOM 1279 O O . SER A 1 162 ? -7.999 18.890 17.946 1.00 48.00 162 SER A O 1
ATOM 1281 N N . ASP A 1 163 ? -8.965 17.949 16.161 1.00 41.03 163 ASP A N 1
ATOM 1282 C CA . ASP A 1 163 ? -9.139 19.184 15.395 1.00 41.03 163 ASP A CA 1
ATOM 1283 C C . ASP A 1 163 ? -10.215 18.984 14.320 1.00 41.03 163 ASP A C 1
ATOM 1285 O O . ASP A 1 163 ? -10.139 18.075 13.494 1.00 41.03 163 ASP A O 1
ATOM 1289 N N . ASP A 1 164 ? -11.237 19.835 14.419 1.00 42.34 164 ASP A N 1
ATOM 1290 C CA . ASP A 1 164 ? -12.356 20.086 13.511 1.00 42.34 164 ASP A CA 1
ATOM 1291 C C . ASP A 1 164 ? -12.351 19.319 12.182 1.00 42.34 164 ASP A C 1
ATOM 1293 O O . ASP A 1 164 ? -11.562 19.576 11.266 1.00 42.34 164 ASP A O 1
ATOM 1297 N N . PHE A 1 165 ? -13.361 18.464 12.024 1.00 45.09 165 PHE A N 1
ATOM 1298 C CA . PHE A 1 165 ? -13.794 17.952 10.733 1.00 45.09 165 PHE A CA 1
ATOM 1299 C C . PHE A 1 165 ? -14.466 19.089 9.943 1.00 45.09 165 PHE A C 1
ATOM 1301 O O . PHE A 1 165 ? -15.678 19.122 9.753 1.00 45.09 165 PHE A O 1
ATOM 1308 N N . GLY A 1 166 ? -13.668 20.063 9.504 1.00 39.28 166 GLY A N 1
ATOM 1309 C CA . GLY A 1 166 ? -14.059 21.099 8.556 1.00 39.28 166 GLY A CA 1
ATOM 1310 C C . GLY A 1 166 ? -14.189 20.511 7.155 1.00 39.28 166 GLY A C 1
ATOM 1311 O O . GLY A 1 166 ? -13.422 20.858 6.258 1.00 39.28 166 GLY A O 1
ATOM 1312 N N . LEU A 1 167 ? -15.135 19.593 6.960 1.00 38.03 167 LEU A N 1
ATOM 1313 C CA . LEU A 1 167 ? -15.672 19.366 5.627 1.00 38.03 167 LEU A CA 1
ATOM 1314 C C . LEU A 1 167 ? -16.528 20.587 5.262 1.00 38.03 167 LEU A C 1
ATOM 1316 O O . LEU A 1 167 ? -17.312 21.037 6.099 1.00 38.03 167 LEU A O 1
ATOM 1320 N N . PRO A 1 168 ? -16.411 21.146 4.044 1.00 38.25 168 PRO A N 1
ATOM 1321 C CA . PRO A 1 168 ? -17.365 22.138 3.583 1.00 38.25 168 PRO A CA 1
ATOM 1322 C C . PRO A 1 168 ? -18.748 21.488 3.563 1.00 38.25 168 PRO A C 1
ATOM 1324 O O . PRO A 1 168 ? -18.971 20.481 2.887 1.00 38.25 168 PRO A O 1
ATOM 1327 N N . ASP A 1 169 ? -19.640 22.061 4.361 1.00 35.03 169 ASP A N 1
ATOM 1328 C CA . ASP A 1 169 ? -21.002 21.601 4.559 1.00 35.03 169 ASP A CA 1
ATOM 1329 C C . ASP A 1 169 ? -21.726 21.560 3.207 1.00 35.03 169 ASP A C 1
ATOM 1331 O O . ASP A 1 169 ? -21.925 22.576 2.534 1.00 35.03 169 ASP A O 1
ATOM 1335 N N . ALA A 1 170 ? -22.078 20.357 2.768 1.00 44.91 170 ALA A N 1
ATOM 1336 C CA . ALA A 1 170 ? -22.895 20.149 1.589 1.00 44.91 170 ALA A CA 1
ATOM 1337 C C . ALA A 1 170 ? -24.375 20.294 1.975 1.00 44.91 170 ALA A C 1
ATOM 1339 O O . ALA A 1 170 ? -25.101 19.307 2.008 1.00 44.91 170 ALA A O 1
ATOM 1340 N N . THR A 1 171 ? -24.824 21.526 2.232 1.00 36.56 171 THR A N 1
ATOM 1341 C CA . THR A 1 171 ? -26.254 21.886 2.335 1.00 36.56 171 THR A CA 1
ATOM 1342 C C . THR A 1 171 ? -26.405 23.378 2.030 1.00 36.56 171 THR A C 1
ATOM 1344 O O . THR A 1 171 ? -25.945 24.216 2.790 1.00 36.56 171 THR A O 1
ATOM 1347 N N . GLN A 1 172 ? -26.730 23.747 0.788 1.00 30.09 172 GLN A N 1
ATOM 1348 C CA . GLN A 1 172 ? -28.063 23.948 0.183 1.00 30.09 172 GLN A CA 1
ATOM 1349 C C . GLN A 1 172 ? -28.385 25.454 0.091 1.00 30.09 172 GLN A C 1
ATOM 1351 O O . GLN A 1 172 ? -28.306 26.145 1.100 1.00 30.09 172 GLN A O 1
ATOM 1356 N N . PRO A 1 173 ? -28.718 25.982 -1.104 1.00 39.91 173 PRO A N 1
ATOM 1357 C CA . PRO A 1 173 ? -29.181 27.353 -1.242 1.00 39.91 173 PRO A CA 1
ATOM 1358 C C . PRO A 1 173 ? -30.656 27.433 -0.833 1.00 39.91 173 PRO A C 1
ATOM 1360 O O . PRO A 1 173 ? -31.505 26.823 -1.486 1.00 39.91 173 PRO A O 1
ATOM 1363 N N . GLU A 1 174 ? -30.945 28.205 0.211 1.00 36.72 174 GLU A N 1
ATOM 1364 C CA . GLU A 1 174 ? -32.228 28.900 0.377 1.00 36.72 174 GLU A CA 1
ATOM 1365 C C . GLU A 1 174 ? -32.011 30.408 0.233 1.00 36.72 174 GLU A C 1
ATOM 1367 O O . GLU A 1 174 ? -31.010 30.922 0.788 1.00 36.72 174 GLU A O 1
#

Secondary structure (DSSP, 8-state):
---HHHHHHHHHHHHHHHHHHHHHHHHHHHHHHHHHHHHHHHHHHHHHHHHHHHHHH-TT-HHHHHHHHHHHHHHHHS--THHHHHHHHHSHHHHHHHHHTS-HHHHHHHHHHHHHHHHHH---TTS-HHHHHHHHHHTSTTT-SHHHHHHHHHHHHHTT-SS-----------

Sequence (174 aa):
MKKPFLAALFMSCFAFALAAIALFLIYTSTAEEVQSLRGQQQHIHQLIDKARLKLAQSPEDKSLVLDLEKLNMERVLLPLPWALEIEMVENGPISFILNVFGSAEARKEKLRNLILDQAGKTDLDGCPEEFKRLFRIYASPTGFGGESLQNLRDFAEKYGGSDDFGLPDATQPE

Foldseek 3Di:
DPPVVVVVVVVVVVVVVVVVVVLVVVLVVLVVVLVVLVVVLVVLVVVLVVLVVVCVVPVPPPVSLLVNQLSLLCNVLRPNSQVSCCCCPVVNSVSVVVLVPDDPVVVVVVVLVSQLVVLVVDDSPSHDPVLVVLSVQCSDPVNVDDVSSVVSVVCSVCRPPPDDPPDPDPDDDD

Mean predicted aligned error: 12.48 Å

Solvent-accessible surface area (backbone atoms only — not comparable to full-atom values): 9941 Å² total; per-residue (Å²): 130,88,62,64,66,62,54,51,52,50,52,49,53,48,51,52,51,51,50,51,52,54,51,50,52,54,50,52,55,50,52,52,52,41,52,53,39,50,52,53,52,53,50,48,51,53,50,44,53,52,42,52,56,51,32,75,76,41,77,85,45,64,64,56,52,50,52,40,26,48,49,36,41,48,63,70,64,45,75,66,47,53,74,63,46,48,34,45,70,77,53,28,70,68,45,43,53,55,52,73,72,47,57,72,65,61,46,49,54,52,52,48,53,53,49,35,58,47,47,76,67,54,81,62,76,64,39,53,71,66,57,54,51,42,47,52,41,30,45,30,92,88,36,54,49,70,66,39,51,46,54,47,49,55,49,58,70,49,58,93,49,98,67,82,88,78,64,82,78,93,72,81,93,128

pLDDT: mean 71.9, std 14.31, range [30.09, 90.44]